Protein AF-A0A5D2JJF1-F1 (afdb_monomer_lite)

Structure (mmCIF, N/CA/C/O backbone):
data_AF-A0A5D2JJF1-F1
#
_entry.id   AF-A0A5D2JJF1-F1
#
loop_
_atom_site.group_PDB
_atom_site.id
_atom_site.type_symbol
_atom_site.label_atom_id
_atom_site.label_alt_id
_atom_site.label_comp_id
_atom_site.label_asym_id
_atom_site.label_entity_id
_atom_site.label_seq_id
_atom_site.pdbx_PDB_ins_code
_atom_site.Cartn_x
_atom_site.Cartn_y
_atom_site.Cartn_z
_atom_site.occupancy
_atom_site.B_iso_or_equiv
_atom_site.auth_seq_id
_atom_site.auth_comp_id
_atom_site.auth_asym_id
_atom_site.auth_atom_id
_atom_site.pdbx_PDB_model_num
ATOM 1 N N . MET A 1 1 ? 14.747 -40.465 -44.013 1.00 37.62 1 MET A N 1
ATOM 2 C CA . MET A 1 1 ? 15.921 -39.930 -43.295 1.00 37.62 1 MET A CA 1
ATOM 3 C C . MET A 1 1 ? 15.678 -38.444 -43.091 1.00 37.62 1 MET A C 1
ATOM 5 O O . MET A 1 1 ? 15.308 -37.781 -44.050 1.00 37.62 1 MET A O 1
ATOM 9 N N . GLU A 1 2 ? 15.765 -37.990 -41.846 1.00 52.81 2 GLU A N 1
ATOM 10 C CA . GLU A 1 2 ? 15.479 -36.639 -41.343 1.00 52.81 2 GLU A CA 1
ATOM 11 C C . GLU A 1 2 ? 16.091 -35.476 -42.141 1.00 52.81 2 GLU A C 1
ATOM 13 O O . GLU A 1 2 ? 17.237 -35.558 -42.576 1.00 52.81 2 GLU A O 1
ATOM 18 N N . ARG A 1 3 ? 15.418 -34.316 -42.104 1.00 44.56 3 ARG A N 1
ATOM 19 C CA . ARG A 1 3 ? 16.000 -33.178 -41.374 1.00 44.56 3 ARG A CA 1
ATOM 20 C C . ARG A 1 3 ? 14.918 -32.271 -40.787 1.00 44.56 3 ARG A C 1
ATOM 22 O O . ARG A 1 3 ? 14.176 -31.605 -41.497 1.00 44.56 3 ARG A O 1
ATOM 29 N N . ALA A 1 4 ? 14.857 -32.301 -39.463 1.00 50.91 4 ALA A N 1
ATOM 30 C CA . ALA A 1 4 ? 14.097 -31.407 -38.615 1.00 50.91 4 ALA A CA 1
ATOM 31 C C . ALA A 1 4 ? 14.652 -29.972 -38.625 1.00 50.91 4 ALA A C 1
ATOM 33 O O . ALA A 1 4 ? 15.847 -29.760 -38.832 1.00 50.91 4 ALA A O 1
ATOM 34 N N . GLY A 1 5 ? 13.775 -29.033 -38.260 1.00 52.78 5 GLY A N 1
ATOM 35 C CA . GLY A 1 5 ? 14.145 -27.803 -37.564 1.00 52.78 5 GLY A CA 1
ATOM 36 C C . GLY A 1 5 ? 14.251 -26.566 -38.445 1.00 52.78 5 GLY A C 1
ATOM 37 O O . GLY A 1 5 ? 15.23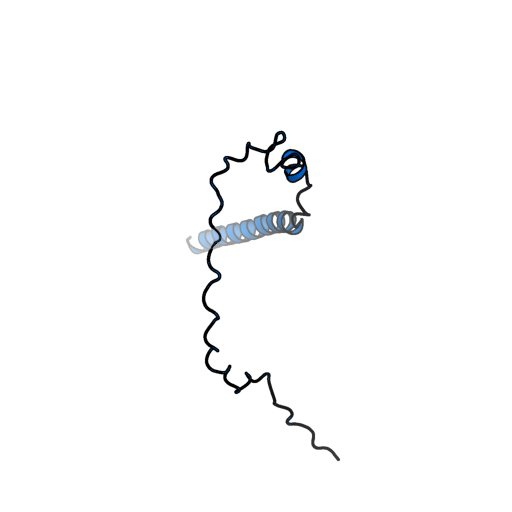1 -26.413 -39.159 1.00 52.78 5 GLY A O 1
ATOM 38 N N . LEU A 1 6 ? 13.254 -25.684 -38.332 1.00 51.78 6 LEU A N 1
ATOM 39 C CA . LEU A 1 6 ? 13.411 -24.250 -38.040 1.00 51.78 6 LEU A CA 1
ATOM 40 C C . LEU A 1 6 ? 12.003 -23.645 -37.866 1.00 51.78 6 LEU A C 1
ATOM 42 O O . LEU A 1 6 ? 11.536 -22.862 -38.683 1.00 51.78 6 LEU A O 1
ATOM 46 N N . ILE A 1 7 ? 11.301 -24.044 -36.801 1.00 56.69 7 ILE A N 1
ATOM 47 C CA . ILE A 1 7 ? 10.147 -23.284 -36.295 1.00 56.69 7 ILE A CA 1
ATOM 48 C C . ILE A 1 7 ? 10.704 -22.318 -35.241 1.00 56.69 7 ILE A C 1
ATOM 50 O O . ILE A 1 7 ? 10.470 -22.466 -34.048 1.00 56.69 7 ILE A O 1
ATOM 54 N N . GLU A 1 8 ? 11.545 -21.385 -35.681 1.00 58.38 8 GLU A N 1
ATOM 55 C CA . GLU A 1 8 ? 12.030 -20.272 -34.856 1.00 58.38 8 GLU A CA 1
ATOM 56 C C . GLU A 1 8 ? 11.129 -19.066 -35.123 1.00 58.38 8 GLU A C 1
ATOM 58 O O . GLU A 1 8 ? 11.529 -18.067 -35.715 1.00 58.38 8 GLU A O 1
ATOM 63 N N . GLU A 1 9 ? 9.867 -19.175 -34.727 1.00 64.06 9 GLU A N 1
ATOM 64 C CA . GLU A 1 9 ? 8.930 -18.056 -34.766 1.00 64.06 9 GLU A CA 1
ATOM 65 C C . GLU A 1 9 ? 8.527 -17.747 -33.328 1.00 64.06 9 GLU A C 1
ATOM 67 O O . GLU A 1 9 ? 7.440 -18.073 -32.855 1.00 64.06 9 GLU A O 1
ATOM 72 N N . GLY A 1 10 ? 9.469 -17.154 -32.590 1.00 71.69 10 GLY A N 1
ATOM 73 C CA . GLY A 1 10 ? 9.191 -16.572 -31.282 1.00 71.69 10 GLY A CA 1
ATOM 74 C C . GLY A 1 10 ? 8.039 -15.560 -31.346 1.00 71.69 10 GLY A C 1
ATOM 75 O O . GLY A 1 10 ? 7.741 -14.992 -32.400 1.00 71.69 10 GLY A O 1
ATOM 76 N N . CYS A 1 11 ? 7.398 -15.312 -30.197 1.00 65.56 11 CYS A N 1
ATOM 77 C CA . CYS A 1 11 ? 6.324 -14.326 -30.062 1.00 65.56 11 CYS A CA 1
ATOM 78 C C . CYS A 1 11 ? 6.732 -12.975 -30.672 1.00 65.56 11 CYS A C 1
ATOM 80 O O . CYS A 1 11 ? 7.530 -12.235 -30.100 1.00 65.56 11 CYS A O 1
ATOM 82 N N . THR A 1 12 ? 6.158 -12.649 -31.829 1.00 73.81 12 THR A N 1
ATOM 83 C CA . THR A 1 12 ? 6.368 -11.380 -32.530 1.00 73.81 12 THR A CA 1
ATOM 84 C C . THR A 1 12 ? 5.202 -10.442 -32.246 1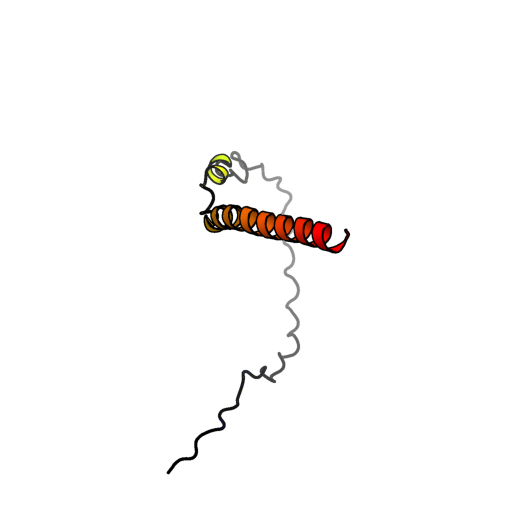.00 73.81 12 THR A C 1
ATOM 86 O O . THR A 1 12 ? 4.038 -10.825 -32.361 1.00 73.81 12 THR A O 1
ATOM 89 N N . THR A 1 13 ? 5.509 -9.189 -31.902 1.00 73.56 13 THR A N 1
ATOM 90 C CA . THR A 1 13 ? 4.505 -8.130 -31.749 1.00 73.56 13 THR A CA 1
ATOM 91 C C . THR A 1 13 ? 3.730 -7.950 -33.062 1.00 73.56 13 THR A C 1
ATOM 93 O O . THR A 1 13 ? 4.359 -7.760 -34.109 1.00 73.56 13 THR A O 1
ATOM 96 N N . PRO A 1 14 ? 2.382 -7.976 -33.048 1.00 72.50 14 PRO A N 1
ATOM 97 C CA . PRO A 1 14 ? 1.582 -7.783 -34.251 1.00 72.50 14 PRO A CA 1
ATOM 98 C C . PRO A 1 14 ? 1.911 -6.438 -34.907 1.00 72.50 14 PRO A C 1
ATOM 100 O O . PRO A 1 14 ? 1.831 -5.390 -34.271 1.00 72.50 14 PRO A O 1
ATOM 103 N N . LYS A 1 15 ? 2.271 -6.455 -36.195 1.00 74.25 15 LYS A N 1
ATOM 104 C CA . LYS A 1 15 ? 2.656 -5.249 -36.956 1.00 74.25 15 LYS A CA 1
ATOM 105 C C . LYS A 1 15 ? 1.466 -4.375 -37.378 1.00 74.25 15 LYS A C 1
ATOM 107 O O . LYS A 1 15 ? 1.661 -3.345 -38.022 1.00 74.25 15 LYS A O 1
ATOM 112 N N . HIS A 1 16 ? 0.236 -4.774 -37.057 1.00 72.44 16 HIS A N 1
ATOM 113 C CA . HIS A 1 16 ? -0.958 -4.015 -37.412 1.00 72.44 16 HIS A CA 1
ATOM 114 C C . HIS A 1 16 ? -1.130 -2.824 -36.466 1.00 72.44 16 HIS A C 1
ATOM 116 O O . HIS A 1 16 ? -1.230 -2.981 -35.251 1.00 72.44 16 HIS A O 1
ATOM 122 N N . ARG A 1 17 ? -1.153 -1.619 -37.040 1.00 73.06 17 ARG A N 1
ATOM 123 C CA . ARG A 1 17 ? -1.421 -0.377 -36.312 1.00 73.06 17 ARG A CA 1
ATOM 124 C C . ARG A 1 17 ? -2.907 -0.317 -35.956 1.00 73.06 17 ARG A C 1
ATOM 126 O O . ARG A 1 17 ? -3.751 -0.608 -36.800 1.00 73.06 17 ARG A O 1
ATOM 133 N N . ILE A 1 18 ? -3.214 0.067 -34.716 1.00 72.81 18 ILE A N 1
ATOM 134 C CA . ILE A 1 18 ? -4.580 0.407 -34.300 1.00 72.81 18 ILE A CA 1
ATOM 135 C C . ILE A 1 18 ? -5.040 1.563 -35.204 1.00 72.81 18 ILE A C 1
ATOM 137 O O . ILE A 1 18 ? -4.273 2.518 -35.356 1.00 72.81 18 ILE A O 1
ATOM 141 N N . PRO A 1 19 ? -6.226 1.487 -35.838 1.00 74.88 19 PRO A N 1
ATOM 142 C CA . PRO A 1 19 ? -6.759 2.596 -36.619 1.00 74.88 19 PRO A CA 1
ATOM 143 C C . PRO A 1 19 ? -6.733 3.886 -35.796 1.00 74.88 19 PRO A C 1
ATOM 145 O O . PRO A 1 19 ? -7.073 3.863 -34.612 1.00 74.88 19 PRO A O 1
ATOM 148 N N . GLU A 1 20 ? -6.319 4.991 -36.423 1.00 71.38 20 GLU A N 1
ATOM 149 C CA . GLU A 1 20 ? -6.320 6.326 -35.815 1.00 71.38 20 GLU A CA 1
ATOM 150 C C . GLU A 1 20 ? -7.667 6.561 -35.121 1.00 71.38 20 GLU A C 1
ATOM 152 O O . GLU A 1 20 ? -8.720 6.270 -35.699 1.00 71.38 20 GLU A O 1
ATOM 157 N N . ALA A 1 21 ? -7.621 7.018 -33.867 1.00 68.44 21 ALA A N 1
ATOM 158 C CA . ALA A 1 21 ? -8.774 7.052 -32.980 1.00 68.44 21 ALA A CA 1
ATOM 159 C C . ALA A 1 21 ? -10.005 7.645 -33.684 1.00 68.44 21 ALA A C 1
ATOM 161 O O . ALA A 1 21 ? -10.037 8.825 -34.043 1.00 68.44 21 ALA A O 1
ATOM 162 N N . PHE A 1 22 ? -11.042 6.817 -33.853 1.00 69.00 22 PHE A N 1
ATOM 163 C CA . PHE A 1 22 ? -12.382 7.297 -34.166 1.00 69.00 22 PHE A CA 1
ATOM 164 C C . PHE A 1 22 ? -12.714 8.371 -33.133 1.00 69.00 22 PHE A C 1
ATOM 166 O O . PHE A 1 22 ? -12.667 8.099 -31.933 1.00 69.00 22 PHE A O 1
ATOM 173 N N . LYS A 1 23 ? -12.981 9.600 -33.594 1.00 76.88 23 LYS A N 1
ATOM 174 C CA . LYS A 1 23 ? -13.292 10.739 -32.724 1.00 76.88 23 LYS A CA 1
ATOM 175 C C . LYS A 1 23 ? -14.286 10.285 -31.658 1.00 76.88 23 LYS A C 1
ATOM 177 O O . LYS A 1 23 ? -15.389 9.855 -31.996 1.00 76.88 23 LYS A O 1
ATOM 182 N N . CYS A 1 24 ? -13.875 10.354 -30.392 1.00 72.62 24 CYS A N 1
ATOM 183 C CA . CYS A 1 24 ? -14.737 9.980 -29.281 1.00 72.62 24 CYS A CA 1
ATOM 184 C C . CYS A 1 24 ? -16.047 10.772 -29.391 1.00 72.62 24 CYS A C 1
ATOM 186 O O . CYS A 1 24 ? -15.999 11.972 -29.694 1.00 72.62 24 CYS A O 1
ATOM 188 N N . PRO A 1 25 ? -17.212 10.142 -29.161 1.00 83.56 25 PRO A N 1
ATOM 189 C CA . PRO A 1 25 ? -18.460 10.883 -29.134 1.00 83.56 25 PRO A CA 1
ATOM 190 C C . PRO A 1 25 ? -18.354 12.014 -28.099 1.00 83.56 25 PRO A C 1
ATOM 192 O O . PRO A 1 25 ? -17.670 11.855 -27.080 1.00 83.56 25 PRO A O 1
ATOM 195 N N . PRO A 1 26 ? -18.997 13.167 -28.349 1.00 84.06 26 PRO A N 1
ATOM 196 C CA . PRO A 1 26 ? -18.960 14.281 -27.415 1.00 84.06 26 PRO A CA 1
ATOM 197 C C . PRO A 1 26 ? -19.459 13.830 -26.032 1.00 84.06 26 PRO A C 1
ATOM 199 O O . PRO A 1 26 ? -20.367 12.994 -25.950 1.00 84.06 26 PRO A O 1
ATOM 202 N N . PRO A 1 27 ? -18.889 14.371 -24.941 1.00 84.81 27 PRO A N 1
ATOM 203 C CA . PRO A 1 27 ? -19.232 13.944 -23.595 1.00 84.81 27 PRO A CA 1
ATOM 204 C C . PRO A 1 27 ? -20.733 14.138 -23.332 1.00 84.81 27 PRO A C 1
ATOM 206 O O . PRO A 1 27 ? -21.302 15.170 -23.714 1.00 84.81 27 PRO A O 1
ATOM 209 N N . PRO A 1 28 ? -21.394 13.173 -22.669 1.00 86.81 28 PRO A N 1
ATOM 210 C CA . PRO A 1 28 ? -22.806 13.293 -22.345 1.00 86.81 28 PRO A CA 1
ATOM 211 C C . PRO A 1 28 ? -23.034 14.531 -21.473 1.00 86.81 28 PRO A C 1
ATOM 213 O O . PRO A 1 28 ? -22.350 14.749 -20.470 1.00 86.81 28 PRO A O 1
ATOM 216 N N . ARG A 1 29 ? -24.014 15.361 -21.854 1.00 82.31 29 ARG A N 1
ATOM 217 C CA . ARG A 1 29 ? -24.362 16.565 -21.092 1.00 82.31 29 ARG A CA 1
ATOM 218 C C . ARG A 1 29 ? -24.903 16.155 -19.725 1.00 82.31 29 ARG A C 1
ATOM 220 O O . ARG A 1 29 ? -25.868 15.394 -19.631 1.00 82.31 29 ARG A O 1
ATOM 227 N N . LYS A 1 30 ? -24.292 16.675 -18.659 1.00 81.31 30 LYS A N 1
ATOM 228 C CA . LYS A 1 30 ? -24.765 16.467 -17.288 1.00 81.31 30 LYS A CA 1
ATOM 229 C C . LYS A 1 30 ? -26.179 17.041 -17.166 1.00 81.31 30 LYS A C 1
ATOM 231 O O . LYS A 1 30 ? -26.389 18.225 -17.415 1.00 81.31 30 LYS A O 1
ATOM 236 N N . LYS A 1 31 ? -27.149 16.204 -16.791 1.00 77.62 31 LYS A N 1
AT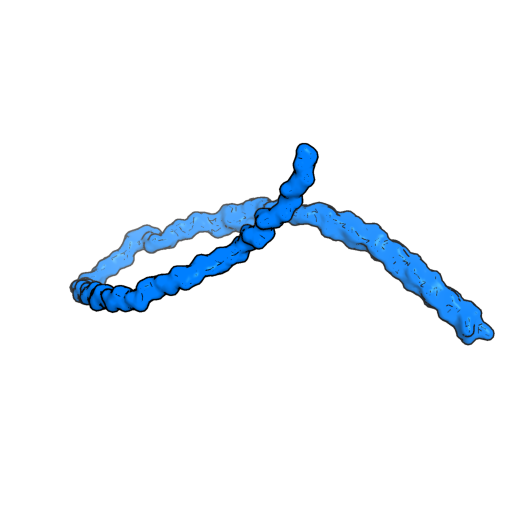OM 237 C CA . LYS A 1 31 ? -28.504 16.662 -16.449 1.00 77.62 31 LYS A CA 1
ATOM 238 C C . LYS A 1 31 ? -28.399 17.571 -15.223 1.00 77.62 31 LYS A C 1
ATOM 240 O O . LYS A 1 31 ? -27.683 17.226 -14.280 1.00 77.62 31 LYS A O 1
ATOM 245 N N . SER A 1 32 ? -29.088 18.712 -15.225 1.00 71.31 32 SER A N 1
ATOM 246 C CA . SER A 1 32 ? -29.209 19.540 -14.027 1.00 71.31 32 SER A CA 1
ATOM 247 C C . SER A 1 32 ? -29.908 18.704 -12.956 1.00 71.31 32 SER A C 1
ATOM 249 O O . SER A 1 32 ? -31.086 18.370 -13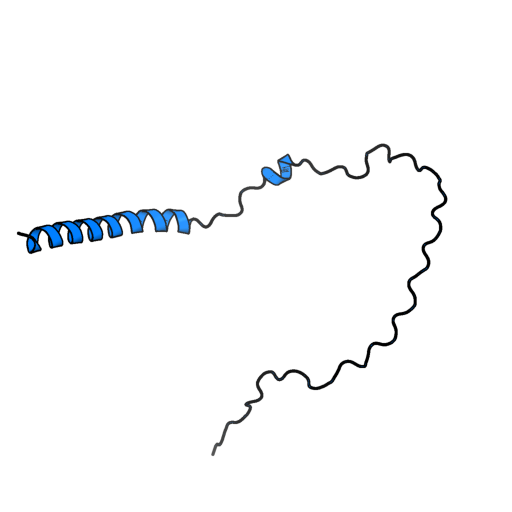.059 1.00 71.31 32 SER A O 1
ATOM 251 N N . GLN A 1 33 ? -29.153 18.284 -11.942 1.00 66.69 33 GLN A N 1
ATOM 252 C CA . GLN A 1 33 ? -29.752 17.748 -10.731 1.00 66.69 33 GLN A CA 1
ATOM 253 C C . GLN A 1 33 ? -30.476 18.928 -10.094 1.00 66.69 33 GLN A C 1
ATOM 255 O O . GLN A 1 33 ? -29.834 19.825 -9.552 1.00 66.69 33 GLN A O 1
ATOM 260 N N . GLY A 1 34 ? -31.802 18.972 -10.255 1.00 62.41 34 GLY A N 1
ATOM 261 C CA . GLY A 1 34 ? -32.637 19.923 -9.537 1.00 62.41 34 GLY A CA 1
ATOM 262 C C . GLY A 1 34 ? -32.236 19.890 -8.068 1.00 62.41 34 GLY A C 1
ATOM 263 O O . GLY A 1 34 ? -32.056 18.807 -7.506 1.00 62.41 34 GLY A O 1
ATOM 264 N N . VAL A 1 35 ? -32.025 21.073 -7.492 1.00 62.19 35 VAL A N 1
ATOM 265 C CA . VAL A 1 35 ? -31.577 21.296 -6.112 1.00 62.19 35 VAL A CA 1
ATOM 266 C C . VAL A 1 35 ? -32.710 20.923 -5.152 1.00 62.19 35 VAL A C 1
ATOM 268 O O . VAL A 1 35 ? -33.236 21.739 -4.409 1.00 62.19 35 VAL A O 1
ATOM 271 N N . VAL A 1 36 ? -33.145 19.671 -5.190 1.00 67.94 36 VAL A N 1
ATOM 272 C CA . VAL A 1 36 ? -33.944 19.090 -4.126 1.00 67.94 36 VAL A CA 1
ATOM 273 C C . VAL A 1 36 ? -32.916 18.581 -3.137 1.00 67.94 36 VAL A C 1
ATOM 275 O O . VAL A 1 36 ? -32.226 17.594 -3.406 1.00 67.94 36 VAL A O 1
ATOM 278 N N . LYS A 1 37 ? -32.755 19.304 -2.025 1.00 66.12 37 LYS A N 1
ATOM 279 C CA . LYS A 1 37 ? -31.982 18.834 -0.874 1.00 66.12 37 LYS A CA 1
ATOM 280 C C . LYS A 1 37 ? -32.615 17.519 -0.425 1.00 66.12 37 LYS A C 1
ATOM 282 O O . LYS A 1 37 ? -33.626 17.517 0.266 1.00 66.12 37 LYS A O 1
ATOM 287 N N . ARG A 1 38 ? -32.073 16.400 -0.905 1.00 71.25 38 ARG A N 1
ATOM 288 C CA . ARG A 1 38 ? -32.456 15.074 -0.433 1.00 71.25 38 ARG A CA 1
ATOM 289 C C . ARG A 1 38 ? -31.959 14.972 0.997 1.00 71.25 38 ARG A C 1
ATOM 291 O O . ARG A 1 38 ? -30.768 15.163 1.238 1.00 71.25 38 ARG A O 1
ATOM 298 N N . GLU A 1 39 ? -32.878 14.726 1.922 1.00 77.19 39 GLU A N 1
ATOM 299 C CA . GLU A 1 39 ? -32.506 14.429 3.297 1.00 77.19 39 GLU A CA 1
ATOM 300 C C . GLU A 1 39 ? -31.557 13.222 3.318 1.00 77.19 39 GLU A C 1
ATOM 302 O O . GLU A 1 39 ? -31.690 12.314 2.483 1.00 77.19 39 GLU A O 1
ATOM 307 N N . PRO A 1 40 ? -30.564 13.216 4.221 1.00 77.31 40 PRO A N 1
ATOM 308 C CA . PRO A 1 40 ? -29.676 12.076 4.357 1.00 77.31 40 PRO A CA 1
ATOM 309 C C . PRO A 1 40 ? -30.492 10.810 4.679 1.00 77.31 40 PRO A C 1
ATOM 311 O O . PRO A 1 40 ? -31.482 10.885 5.412 1.00 77.31 40 PRO A O 1
ATOM 314 N N . PRO A 1 41 ? -30.099 9.635 4.156 1.00 80.81 41 PRO A N 1
ATOM 315 C CA . PRO A 1 41 ? -30.740 8.375 4.515 1.00 80.81 41 PRO A CA 1
ATOM 316 C C . PRO A 1 41 ? -30.729 8.169 6.034 1.00 80.81 41 PRO A C 1
ATOM 318 O O . PRO A 1 41 ? -29.697 8.363 6.679 1.00 80.81 41 PRO A O 1
ATOM 321 N N . LYS A 1 42 ? -31.867 7.748 6.602 1.00 79.50 42 LYS A N 1
ATOM 322 C CA . LYS A 1 42 ? -32.087 7.625 8.061 1.00 79.50 42 LYS A CA 1
ATOM 323 C C . LYS A 1 42 ? -31.077 6.720 8.777 1.00 79.50 42 LYS A C 1
ATOM 325 O O . LYS A 1 42 ? -30.877 6.839 9.976 1.00 79.50 42 LYS A O 1
ATOM 330 N N . ASN A 1 43 ? -30.462 5.808 8.042 1.00 77.94 43 ASN A N 1
ATOM 331 C CA . ASN A 1 43 ? -29.563 4.758 8.503 1.00 77.94 43 ASN A CA 1
ATOM 332 C C . ASN A 1 43 ? -28.097 4.996 8.094 1.00 77.94 43 ASN A C 1
ATOM 334 O O . ASN A 1 43 ? -27.267 4.100 8.239 1.00 77.94 43 ASN A O 1
ATOM 338 N N . GLY A 1 44 ? -27.769 6.204 7.621 1.00 76.69 44 GLY A N 1
ATOM 339 C CA . GLY A 1 44 ? -26.458 6.497 7.053 1.00 76.69 44 GLY A CA 1
ATOM 340 C C . GLY A 1 44 ? -26.287 5.854 5.673 1.00 76.69 44 GLY A C 1
ATOM 341 O O . GLY A 1 44 ? -26.996 4.927 5.294 1.00 76.69 44 GLY A O 1
ATOM 342 N N . TYR A 1 45 ? -25.365 6.388 4.873 1.00 78.19 45 TYR A N 1
ATOM 343 C CA . TYR A 1 45 ? -25.132 5.896 3.507 1.00 78.19 45 TYR A CA 1
ATOM 344 C C . TYR A 1 45 ? -24.328 4.591 3.479 1.00 78.19 45 TYR A C 1
ATOM 346 O O . TYR A 1 45 ? -24.425 3.805 2.541 1.00 78.19 45 TYR A O 1
ATOM 354 N N . PHE A 1 46 ? -23.515 4.381 4.510 1.00 76.94 46 PHE A N 1
ATOM 355 C CA . PHE A 1 46 ? -22.641 3.235 4.651 1.00 76.94 46 PHE A CA 1
ATOM 356 C C . PHE A 1 46 ? -22.644 2.819 6.115 1.00 76.94 46 PHE A C 1
ATOM 358 O O . PHE A 1 46 ? -22.271 3.601 6.988 1.00 76.94 46 PHE A O 1
ATOM 365 N N . GLN A 1 47 ? -23.100 1.599 6.366 1.00 78.75 47 GLN A N 1
ATOM 366 C CA . GLN A 1 47 ? -22.976 0.941 7.655 1.00 78.75 47 GLN A CA 1
ATOM 367 C C . GLN A 1 47 ? -21.801 -0.028 7.512 1.00 78.75 47 GLN A C 1
ATOM 369 O O . GLN A 1 47 ? -22.003 -1.125 6.985 1.00 78.75 47 GLN A O 1
ATOM 374 N N . PRO A 1 48 ? -20.561 0.391 7.840 1.00 73.81 48 PRO A N 1
ATOM 375 C CA . PRO A 1 48 ? -19.431 -0.517 7.758 1.00 73.81 48 PRO A CA 1
ATOM 376 C C . PRO A 1 48 ? -19.718 -1.739 8.640 1.00 73.81 48 PRO A C 1
ATOM 378 O O . PRO A 1 48 ? -20.154 -1.559 9.780 1.00 73.81 48 PRO A O 1
ATOM 381 N N . PRO A 1 49 ? -19.493 -2.967 8.141 1.00 75.69 49 PRO A N 1
ATOM 382 C CA . PRO A 1 49 ? -19.451 -4.131 9.012 1.00 75.69 49 PRO A CA 1
ATOM 383 C C . PRO A 1 49 ? -18.382 -3.905 10.082 1.00 75.69 49 PRO A C 1
ATOM 385 O O . PRO A 1 49 ? -17.391 -3.214 9.833 1.00 75.69 49 PRO A O 1
ATOM 388 N N . ASP A 1 50 ? -18.619 -4.464 11.265 1.00 82.00 50 ASP A N 1
ATOM 389 C CA . ASP A 1 50 ? -17.820 -4.199 12.457 1.00 82.00 50 ASP A CA 1
ATOM 390 C C . ASP A 1 50 ? -16.324 -4.376 12.159 1.00 82.00 50 ASP A C 1
ATOM 392 O O . ASP A 1 50 ? -15.887 -5.441 11.713 1.00 82.00 50 ASP A O 1
ATOM 396 N N . LEU A 1 51 ? -15.540 -3.307 12.327 1.00 71.50 51 LEU A N 1
ATOM 397 C CA . LEU A 1 51 ? -14.123 -3.289 11.943 1.00 71.50 51 LEU A CA 1
ATOM 398 C C . LEU A 1 51 ? -13.330 -4.330 12.740 1.00 71.50 51 LEU A C 1
ATOM 400 O O . LEU A 1 51 ? -12.380 -4.920 12.225 1.00 71.50 51 LEU A O 1
ATOM 404 N N . ASP A 1 52 ? -13.782 -4.625 13.956 1.00 68.88 52 ASP A N 1
ATOM 405 C CA . ASP A 1 52 ? -13.216 -5.659 14.812 1.00 68.88 52 ASP A CA 1
ATOM 406 C C . ASP A 1 52 ? -13.306 -7.052 14.169 1.00 68.88 52 ASP A C 1
ATOM 408 O O . ASP A 1 52 ? -12.391 -7.862 14.320 1.00 68.88 52 ASP A O 1
ATOM 412 N N . ALA A 1 53 ? -14.317 -7.333 13.340 1.00 71.94 53 ALA A N 1
ATOM 413 C CA . ALA A 1 53 ? -14.400 -8.588 12.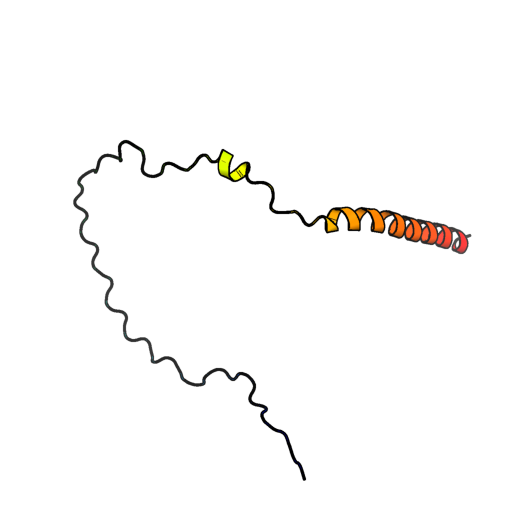586 1.00 71.94 53 ALA A CA 1
ATOM 414 C C . ALA A 1 53 ? -13.318 -8.702 11.491 1.00 71.94 53 ALA A C 1
ATOM 416 O O . ALA A 1 53 ? -12.911 -9.807 11.130 1.00 71.94 53 ALA A O 1
ATOM 417 N N . LEU A 1 54 ? -12.828 -7.572 10.968 1.00 71.00 54 LEU A N 1
ATOM 418 C CA . LEU A 1 54 ? -11.771 -7.541 9.951 1.00 71.00 54 LEU A CA 1
ATOM 419 C C . LEU A 1 54 ? -10.385 -7.755 10.568 1.00 71.00 54 LEU A C 1
ATOM 421 O O . LEU A 1 54 ? -9.537 -8.404 9.956 1.00 71.00 54 LEU A O 1
ATOM 425 N N . PHE A 1 55 ? -10.161 -7.249 11.783 1.00 70.62 55 PHE A N 1
ATOM 426 C CA . PHE A 1 55 ? -8.881 -7.374 12.490 1.00 70.62 55 PHE A CA 1
ATOM 427 C C . PHE A 1 55 ? -8.775 -8.634 13.359 1.00 70.62 55 PHE A C 1
ATOM 429 O O . PHE A 1 55 ? -7.668 -9.062 13.680 1.00 70.62 55 PHE A O 1
ATOM 436 N N . THR A 1 56 ? -9.901 -9.264 13.706 1.00 70.56 56 THR A N 1
ATOM 437 C CA . THR A 1 56 ? -9.928 -10.585 14.366 1.00 70.56 56 THR A CA 1
ATOM 438 C C . THR A 1 56 ? -9.670 -11.743 13.401 1.00 70.56 56 THR A C 1
ATOM 440 O O . THR A 1 56 ? -9.462 -12.877 13.845 1.00 70.56 56 THR A O 1
ATOM 443 N N . MET A 1 57 ? -9.627 -11.485 12.087 1.00 66.50 57 MET A N 1
ATOM 444 C CA . MET A 1 57 ? -9.179 -12.481 11.119 1.00 66.50 57 MET A CA 1
ATOM 445 C C . MET A 1 57 ? -7.741 -12.891 11.430 1.00 66.50 57 MET A C 1
ATOM 447 O O . MET A 1 57 ? -6.831 -12.065 11.492 1.00 66.50 57 MET A O 1
ATOM 451 N N . GLN A 1 58 ? -7.537 -14.195 11.624 1.00 67.44 58 GLN A N 1
ATOM 452 C CA . GLN A 1 58 ? -6.221 -14.720 11.955 1.00 67.44 58 GLN A CA 1
ATOM 453 C C . GLN A 1 58 ? -5.194 -14.320 10.887 1.00 67.44 58 GLN A C 1
ATOM 455 O O . GLN A 1 58 ? -5.487 -14.444 9.691 1.00 67.44 58 GLN A O 1
ATOM 460 N N . PRO A 1 59 ? -3.979 -13.893 11.287 1.00 69.25 59 PRO A N 1
ATOM 461 C CA . PRO A 1 59 ? -2.916 -13.598 10.341 1.00 69.25 59 PRO A CA 1
ATOM 462 C C . PRO A 1 59 ? -2.718 -14.811 9.430 1.00 69.25 59 PRO A C 1
ATOM 464 O O . PRO A 1 59 ? -2.510 -15.937 9.892 1.00 69.25 59 PRO A O 1
ATOM 467 N N . ARG A 1 60 ? -2.851 -14.590 8.117 1.00 65.44 60 ARG A N 1
ATOM 468 C CA . ARG A 1 60 ? -2.797 -15.628 7.082 1.00 65.44 60 ARG A CA 1
ATOM 469 C C . ARG A 1 60 ? -1.401 -16.248 7.066 1.00 65.44 60 ARG A C 1
ATOM 471 O O . ARG A 1 60 ? -0.548 -15.784 6.323 1.00 65.44 60 ARG A O 1
ATOM 478 N N . ARG A 1 61 ? -1.190 -17.274 7.901 1.00 67.44 61 ARG A N 1
ATOM 479 C CA . ARG A 1 61 ? 0.002 -18.136 7.986 1.00 67.44 61 ARG A CA 1
ATOM 480 C C . ARG A 1 61 ? 1.286 -17.395 7.602 1.00 67.44 61 ARG A C 1
ATOM 482 O O . ARG A 1 61 ? 1.808 -17.583 6.505 1.00 67.44 61 ARG A O 1
ATOM 489 N N . GLU A 1 62 ? 1.804 -16.573 8.512 1.00 62.38 62 GLU A N 1
ATOM 490 C CA . GLU A 1 62 ? 3.186 -16.104 8.397 1.00 62.38 62 GLU A CA 1
ATOM 491 C C . GLU A 1 62 ? 4.094 -17.320 8.186 1.00 62.38 62 GLU A C 1
ATOM 493 O O . GLU A 1 62 ? 3.980 -18.323 8.898 1.00 62.38 62 GLU A O 1
ATOM 498 N N . ALA A 1 63 ? 4.959 -17.263 7.172 1.00 61.12 63 ALA A N 1
ATOM 499 C CA . ALA A 1 63 ? 5.817 -18.379 6.818 1.00 61.12 63 ALA A CA 1
ATOM 500 C C . ALA A 1 63 ? 6.711 -18.746 8.015 1.00 61.12 63 ALA A C 1
ATOM 502 O O . ALA A 1 63 ? 7.707 -18.083 8.310 1.00 61.12 63 ALA A O 1
ATOM 503 N N . LEU A 1 64 ? 6.358 -19.844 8.692 1.00 59.72 64 LEU A N 1
ATOM 504 C CA . LEU A 1 64 ? 7.062 -20.404 9.854 1.00 59.72 64 LEU A CA 1
ATOM 505 C C . LEU A 1 64 ? 8.555 -20.676 9.579 1.00 59.72 64 LEU A C 1
ATOM 507 O O . LEU A 1 64 ? 9.361 -20.781 10.503 1.00 59.72 64 LEU A O 1
ATOM 511 N N . TRP A 1 65 ? 8.936 -20.718 8.302 1.00 57.16 65 TRP A N 1
ATOM 512 C CA . TRP A 1 65 ? 10.309 -20.808 7.822 1.00 57.16 65 TRP A CA 1
ATOM 513 C C . TRP A 1 65 ? 11.198 -19.644 8.279 1.00 57.16 65 TRP A C 1
ATOM 515 O O . TRP A 1 65 ? 12.357 -19.882 8.620 1.00 57.16 65 TRP A O 1
ATOM 525 N N . PHE A 1 66 ? 10.680 -18.414 8.388 1.00 54.78 66 PHE A N 1
ATOM 526 C CA . PHE A 1 66 ? 11.497 -17.265 8.810 1.00 54.78 66 PHE A CA 1
ATOM 527 C C . PHE A 1 66 ? 11.976 -17.379 10.266 1.00 54.78 66 PHE A C 1
ATOM 529 O O . PHE A 1 66 ? 13.096 -16.972 10.587 1.00 54.78 66 PHE A O 1
ATOM 536 N N . LYS A 1 67 ? 11.179 -17.995 11.152 1.00 52.47 67 LYS A N 1
ATOM 537 C CA . LYS A 1 67 ? 11.556 -18.195 12.564 1.00 52.47 67 LYS A CA 1
ATOM 538 C C . LYS A 1 67 ? 12.622 -19.282 12.733 1.00 52.47 67 LYS A C 1
ATOM 540 O O . LYS A 1 67 ? 13.519 -19.137 13.563 1.00 52.47 67 LYS A O 1
ATOM 545 N N . LEU A 1 68 ? 12.579 -20.337 11.918 1.00 56.53 68 LEU A N 1
ATOM 546 C CA . LEU A 1 68 ? 13.566 -21.423 11.957 1.00 56.53 68 LEU A CA 1
ATOM 547 C C . LEU A 1 68 ? 14.908 -21.028 11.319 1.00 56.53 68 LEU A C 1
ATOM 549 O O . LEU A 1 68 ? 15.964 -21.410 11.831 1.00 56.53 68 LEU A O 1
ATOM 553 N N . TYR A 1 69 ? 14.892 -20.221 10.255 1.00 52.72 69 TYR A N 1
ATOM 554 C CA . TYR A 1 69 ? 16.111 -19.828 9.537 1.00 52.72 69 TYR A CA 1
ATOM 555 C C . TYR A 1 69 ? 16.983 -18.837 10.325 1.00 52.72 69 TYR A C 1
ATOM 557 O O . TYR A 1 69 ? 18.212 -18.893 10.254 1.00 52.72 69 TYR A O 1
ATOM 565 N N . LYS A 1 70 ? 16.376 -17.968 11.145 1.00 54.19 70 LYS A N 1
ATOM 566 C CA . LYS A 1 70 ? 17.117 -16.985 11.956 1.00 54.19 70 LYS A CA 1
ATOM 567 C C . LYS A 1 70 ? 17.924 -17.636 13.088 1.00 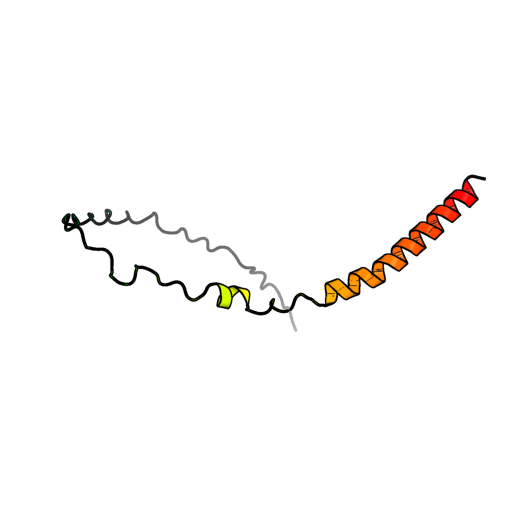54.19 70 LYS A C 1
ATOM 569 O O . LYS A 1 70 ? 19.031 -17.194 13.383 1.00 54.19 70 LYS A O 1
ATOM 574 N N . LYS A 1 71 ? 17.412 -18.716 13.695 1.00 54.47 71 LYS A N 1
ATOM 575 C CA . LYS A 1 71 ? 18.065 -19.382 14.840 1.00 54.47 71 LYS A CA 1
ATOM 576 C C . LYS A 1 71 ? 19.288 -20.215 14.436 1.00 54.47 71 LYS A C 1
ATOM 578 O O . LYS A 1 71 ? 20.268 -20.233 15.173 1.00 54.47 71 LYS A O 1
ATOM 583 N N . LYS A 1 72 ? 19.267 -20.866 13.265 1.00 59.44 72 LYS A N 1
ATOM 584 C CA . LYS A 1 72 ? 20.405 -21.671 12.776 1.00 59.44 72 LYS A CA 1
ATOM 585 C C . LYS A 1 72 ? 21.569 -20.829 12.237 1.00 59.44 72 LYS A C 1
ATOM 587 O O . LYS A 1 72 ? 22.714 -21.241 12.365 1.00 59.44 72 LYS A O 1
ATOM 592 N N . ASN A 1 73 ? 21.300 -19.642 11.691 1.00 60.25 73 ASN A N 1
ATOM 593 C CA . ASN A 1 73 ? 22.348 -18.796 11.108 1.00 60.25 73 ASN A CA 1
ATOM 594 C C . ASN A 1 73 ? 23.140 -17.973 12.142 1.00 60.25 73 ASN A C 1
ATOM 596 O O . ASN A 1 73 ? 24.285 -17.627 11.878 1.00 60.25 73 ASN A O 1
ATOM 600 N N . PHE A 1 74 ? 22.597 -17.704 13.335 1.00 73.06 74 PHE A N 1
ATOM 601 C CA . PHE A 1 74 ? 23.305 -16.919 14.358 1.00 73.06 74 PHE A CA 1
ATOM 602 C C . PHE A 1 74 ? 24.538 -17.642 14.925 1.00 73.06 74 PHE A C 1
ATOM 604 O O . PHE A 1 74 ? 25.617 -17.064 15.000 1.00 73.06 74 PHE A O 1
ATOM 611 N N . LEU A 1 75 ? 24.397 -18.927 15.264 1.00 77.62 75 LEU A N 1
ATOM 612 C CA . LEU A 1 75 ? 25.496 -19.749 15.788 1.00 77.62 75 LEU A CA 1
ATOM 613 C C . LEU A 1 75 ? 26.622 -19.927 14.764 1.00 77.62 75 LEU A C 1
ATOM 615 O O . LEU A 1 75 ? 27.792 -19.883 15.128 1.00 77.62 75 LEU A O 1
ATOM 619 N N . HIS A 1 76 ? 26.274 -20.084 13.485 1.00 82.75 76 HIS A N 1
ATOM 620 C CA . HIS A 1 76 ? 27.254 -20.250 12.416 1.00 82.75 76 HIS A CA 1
ATOM 621 C C . HIS A 1 76 ? 28.068 -18.969 12.183 1.00 82.75 76 HIS A C 1
ATOM 623 O O . HIS A 1 76 ? 29.296 -19.016 12.162 1.00 82.75 76 HIS A O 1
ATOM 629 N N . TYR A 1 77 ? 27.406 -17.808 12.098 1.00 82.69 77 TYR A N 1
ATOM 630 C CA . TYR A 1 77 ? 28.098 -16.519 11.995 1.00 82.69 77 TYR A CA 1
ATOM 631 C C . TYR A 1 77 ? 28.945 -16.207 13.234 1.00 82.69 77 TYR A C 1
ATOM 633 O O . TYR A 1 77 ? 30.053 -15.694 13.096 1.00 82.69 77 TYR A O 1
ATOM 641 N N . TRP A 1 78 ? 28.468 -16.557 14.432 1.00 88.19 78 TRP A N 1
ATOM 642 C CA . TRP A 1 78 ? 29.232 -16.382 15.669 1.00 88.19 78 TRP A CA 1
ATOM 643 C C . TRP A 1 78 ? 30.494 -17.253 15.699 1.00 88.19 78 TRP A C 1
ATOM 645 O O . TRP A 1 78 ? 31.567 -16.760 16.042 1.00 88.19 78 TRP A O 1
ATOM 655 N N . LEU A 1 79 ? 30.396 -18.516 15.269 1.00 89.06 79 LEU A N 1
ATOM 656 C CA . LEU A 1 79 ? 31.542 -19.422 15.167 1.00 89.06 79 LEU A CA 1
ATOM 657 C C . LEU A 1 79 ? 32.585 -18.901 14.164 1.00 89.06 79 LEU A C 1
ATOM 659 O O . LEU A 1 79 ? 33.771 -18.853 14.483 1.00 89.06 79 LEU A O 1
ATOM 663 N N . ILE A 1 80 ? 32.147 -18.460 12.978 1.00 89.06 80 ILE A N 1
ATOM 664 C CA . ILE A 1 80 ? 33.029 -17.879 11.951 1.00 89.06 80 ILE A CA 1
ATOM 665 C C . ILE A 1 80 ? 33.729 -16.629 12.490 1.00 89.06 80 ILE A C 1
ATOM 667 O O . ILE A 1 80 ? 34.946 -16.498 12.359 1.00 89.06 80 ILE A O 1
ATOM 671 N N . TYR A 1 81 ? 32.982 -15.730 13.132 1.00 89.88 81 TYR A N 1
ATOM 672 C CA . TYR A 1 81 ? 33.536 -14.515 13.723 1.00 89.88 81 TYR A CA 1
ATOM 673 C C . TYR A 1 81 ? 34.563 -14.830 14.821 1.00 89.88 81 TYR A C 1
ATOM 675 O O . TYR A 1 81 ? 35.640 -14.238 14.853 1.00 89.88 81 TYR A O 1
ATOM 683 N N . PHE A 1 82 ? 34.281 -15.810 15.683 1.00 91.31 82 PHE A N 1
ATOM 684 C CA . PHE A 1 82 ? 35.205 -16.234 16.733 1.00 91.31 82 PHE A CA 1
ATOM 685 C C . PHE A 1 82 ? 36.497 -16.833 16.161 1.00 91.31 82 PHE A C 1
ATOM 687 O O . PHE A 1 82 ? 37.590 -16.480 16.608 1.00 91.31 82 PHE A O 1
ATOM 694 N N . ILE A 1 83 ? 36.395 -17.697 15.148 1.00 90.44 83 ILE A N 1
ATOM 695 C CA . ILE A 1 83 ? 37.563 -18.265 14.460 1.00 90.44 83 ILE A CA 1
ATOM 696 C C . ILE A 1 83 ? 38.391 -17.149 13.813 1.00 90.44 83 ILE A C 1
ATOM 698 O O . ILE A 1 83 ? 39.608 -17.123 13.979 1.00 90.44 83 ILE A O 1
ATOM 702 N N . PHE A 1 84 ? 37.747 -16.194 13.142 1.00 91.00 84 PHE A N 1
ATOM 703 C CA . PHE A 1 84 ? 38.416 -15.068 12.491 1.00 91.00 84 PHE A CA 1
ATOM 704 C C . PHE A 1 84 ? 39.185 -14.182 13.484 1.00 91.00 84 PHE A C 1
ATOM 706 O O . PHE A 1 84 ? 40.349 -13.861 13.250 1.00 91.00 84 PHE A O 1
ATOM 713 N N . ILE A 1 85 ? 38.588 -13.851 14.631 1.00 89.38 85 ILE A N 1
ATOM 714 C CA . ILE A 1 85 ? 39.233 -13.033 15.672 1.00 89.38 85 ILE A CA 1
ATOM 715 C C . ILE A 1 85 ? 40.443 -13.750 16.287 1.00 89.38 85 ILE A C 1
ATOM 717 O O . ILE A 1 85 ? 41.502 -13.144 16.458 1.00 89.38 85 ILE A O 1
ATOM 721 N N . ASN A 1 86 ? 40.322 -15.046 16.588 1.00 87.44 86 ASN A N 1
ATOM 722 C CA . ASN A 1 86 ? 41.445 -15.829 17.116 1.00 87.44 86 ASN A CA 1
ATOM 723 C C . ASN A 1 86 ? 42.541 -16.048 16.067 1.00 87.44 86 ASN A C 1
ATOM 725 O O . ASN A 1 86 ? 43.721 -16.057 16.408 1.00 87.44 86 ASN A O 1
ATOM 729 N N . SER A 1 87 ? 42.157 -16.173 14.796 1.00 86.12 87 SER A N 1
ATOM 730 C CA . SER A 1 87 ? 43.082 -16.223 13.669 1.00 86.12 87 SER A CA 1
ATOM 731 C C . SER A 1 87 ? 43.897 -14.932 13.599 1.00 86.12 87 SER A C 1
ATOM 733 O O . SER A 1 87 ? 45.117 -14.990 13.691 1.00 86.12 87 SER A O 1
ATOM 735 N N . ILE A 1 88 ? 43.253 -13.760 13.550 1.00 84.56 88 ILE A N 1
ATOM 736 C CA . ILE A 1 88 ? 43.953 -12.461 13.547 1.00 84.56 88 ILE A CA 1
ATOM 737 C C . ILE A 1 88 ? 44.902 -12.340 14.743 1.00 84.56 88 ILE A C 1
ATOM 739 O O . ILE A 1 88 ? 46.061 -11.973 14.576 1.00 84.56 88 ILE A O 1
ATOM 743 N N . ARG A 1 89 ? 44.446 -12.708 15.945 1.00 79.81 89 ARG A N 1
ATOM 744 C CA . ARG A 1 89 ? 45.258 -12.637 17.168 1.00 79.81 89 ARG A CA 1
ATOM 745 C C . ARG A 1 89 ? 46.493 -13.549 17.135 1.00 79.81 89 ARG A C 1
ATOM 747 O O . ARG A 1 89 ? 47.477 -13.232 17.789 1.00 79.81 89 ARG A O 1
ATOM 754 N N . LYS A 1 90 ? 46.451 -14.647 16.375 1.00 75.88 90 LYS A N 1
ATOM 755 C CA . LYS A 1 90 ? 47.585 -15.557 16.152 1.00 75.88 90 LYS A CA 1
ATOM 756 C C . LYS A 1 90 ? 48.576 -15.046 15.098 1.00 75.88 90 LYS A C 1
ATOM 758 O O . LYS A 1 90 ? 49.731 -15.433 15.148 1.00 75.88 90 LYS A O 1
ATOM 763 N N . TYR A 1 91 ? 48.129 -14.226 14.146 1.00 72.38 91 TYR A N 1
ATOM 764 C CA . TYR A 1 91 ? 48.975 -13.685 13.071 1.00 72.38 91 TYR A CA 1
ATOM 765 C C . TYR A 1 91 ? 49.530 -12.280 13.365 1.00 72.38 91 TYR A C 1
ATOM 767 O O . TYR A 1 91 ? 50.341 -11.779 12.592 1.00 72.38 91 TYR A O 1
ATOM 775 N N . MET A 1 92 ? 49.077 -11.633 14.444 1.00 65.75 92 MET A N 1
ATOM 776 C CA . MET A 1 92 ? 49.488 -10.280 14.852 1.00 65.75 92 MET A CA 1
ATOM 777 C C . MET A 1 92 ? 50.382 -10.262 16.113 1.00 65.75 92 MET A C 1
ATOM 779 O O . MET A 1 92 ? 50.684 -9.189 16.631 1.00 65.75 92 MET A O 1
ATOM 783 N N . ILE A 1 93 ? 50.779 -11.439 16.607 1.00 61.09 93 ILE A N 1
ATOM 784 C CA . ILE A 1 93 ? 51.836 -11.681 17.609 1.00 61.09 93 ILE A CA 1
ATOM 785 C C . ILE A 1 93 ? 52.895 -12.531 16.915 1.00 61.09 93 ILE A C 1
ATOM 787 O O . ILE A 1 93 ? 54.092 -12.231 17.096 1.00 61.09 93 ILE A O 1
#

InterPro domains:
  IPR040389 Cyclin-dependent protein kinase inhibitor SMR [PTHR33142] (8-61)

Organism: Gossypium tomentosum (NCBI:txid34277)

Radius of gyration: 35.11 Å; chains: 1; bounding box: 86×61×61 Å

Foldseek 3Di:
DDDDDDPPPPDDDDPDDDPDDDPDPPDDDDDPPPPPPDDADPVHPDDDDDVVVVVPPPDPDDPPVVVVVVVVVVVVVVVVVVVVVVVVVVVVD

Secondary structure (DSSP, 8-state):
-----------PPP-PPPPS---PPPPPPPP------PPPPTT-S--PPPHHHHHSSPP----THHHHHHHHHHHHHHHHHHHHHHHHHHH--

Sequence (93 aa):
MERAGLIEEGCTTPKHRIPEAFKCPPPPRKKSQGVVKREPPKNGYFQPPDLDALFTMQPRREALWFKLYKKKNFLHYWLIYFIFINSIRKYMI

pLDDT: mean 71.28, std 11.48, range [37.62, 91.31]